Protein AF-A0A3S5ACI5-F1 (afdb_monomer_lite)

pLDDT: mean 92.3, std 7.64, range [50.41, 98.06]

Sequence (117 aa):
MSFSEINENNVYACVAYPSPKEIRSILQEMLTNDISGAYKTVEKLKYLKGIALQDIVTELHPLVLQMSIPDKIRCELLISLSDIEYRLSLGASENLQLGSLVSTFGIAKENLLENVA

Foldseek 3Di:
DDDPDDDPVRVCLVVLADDPVRLVVLLCLLLPDDLVRSLVVVVVVCVVSVYAVLNSLVSVLVVLVVDPADPVLSVQLNVLSVVLNVCVVVVHDRSVSSSSNSVSSVVSNVVRVVVVD

Secondary structure (DSSP, 8-state):
---SS--HHHHHHHHTPPPHHHHHHHHHHHHHS-HHHHHHHHHHHHHHHT--HHHHHHHHHHHHHHS---HHHHHHHHHHHHHHHHHHHTT--HHHHHHHHHHHHHHHHHHHHHTT-

Organism: NCBI:txid117903

Radius of gyration: 15.05 Å; chains: 1; bounding box: 36×30×47 Å

Structure (mmCIF, N/CA/C/O backbone):
data_AF-A0A3S5ACI5-F1
#
_entry.id   AF-A0A3S5ACI5-F1
#
loop_
_atom_site.group_PDB
_atom_site.id
_atom_site.type_symbol
_atom_site.label_atom_id
_atom_site.label_alt_id
_atom_site.label_comp_id
_atom_site.label_asym_id
_atom_site.label_entity_id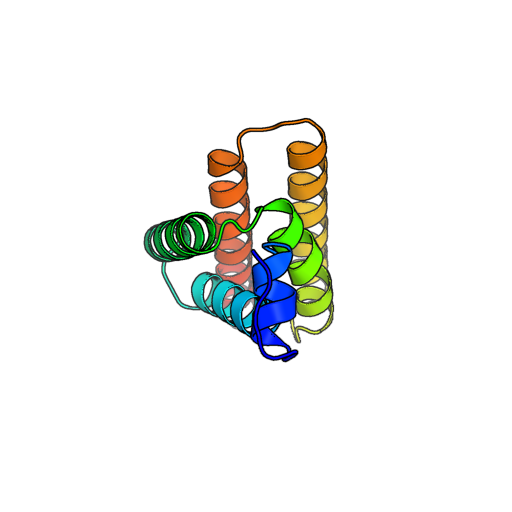
_atom_site.label_seq_id
_atom_site.pdbx_PDB_ins_code
_atom_site.Cartn_x
_atom_site.Cartn_y
_atom_site.Cartn_z
_atom_site.occupancy
_atom_site.B_iso_or_equiv
_atom_site.auth_seq_id
_atom_site.auth_comp_id
_atom_site.auth_asym_id
_atom_site.auth_atom_id
_atom_site.pdbx_PDB_model_num
ATOM 1 N N . MET A 1 1 ? 15.139 -4.913 -20.074 1.00 54.47 1 MET A N 1
ATOM 2 C CA . MET A 1 1 ? 16.562 -5.186 -19.778 1.00 54.47 1 MET A CA 1
ATOM 3 C C . MET A 1 1 ? 16.644 -6.568 -19.158 1.00 54.47 1 MET A C 1
ATOM 5 O O . MET A 1 1 ? 15.812 -6.849 -18.309 1.00 54.47 1 MET A O 1
ATOM 9 N N . SER A 1 2 ? 17.556 -7.438 -19.595 1.00 69.12 2 SER A N 1
ATOM 10 C CA . SER A 1 2 ? 17.764 -8.749 -18.962 1.00 69.12 2 SER A CA 1
ATOM 11 C C . SER A 1 2 ? 18.929 -8.663 -17.982 1.00 69.12 2 SER A C 1
ATOM 13 O O . SER A 1 2 ? 20.010 -8.216 -18.364 1.00 69.12 2 SER A O 1
ATOM 15 N N . PHE A 1 3 ? 18.723 -9.089 -16.739 1.00 78.88 3 PHE A N 1
ATOM 16 C CA . PHE A 1 3 ? 19.815 -9.258 -15.782 1.00 78.88 3 PHE A CA 1
ATOM 17 C C . PHE A 1 3 ? 20.568 -10.563 -16.066 1.00 78.88 3 PHE A C 1
ATOM 19 O O . PHE A 1 3 ? 19.964 -11.548 -16.487 1.00 78.88 3 PHE A O 1
ATOM 26 N N . SER A 1 4 ? 21.881 -10.574 -15.833 1.00 84.75 4 SER A N 1
ATOM 27 C CA . SER A 1 4 ? 22.736 -11.750 -16.069 1.00 84.75 4 SER A CA 1
ATOM 28 C C . SER A 1 4 ? 22.544 -12.857 -15.028 1.00 84.75 4 SER A C 1
ATOM 30 O O . SER A 1 4 ? 22.830 -14.017 -15.304 1.00 84.75 4 SER A O 1
ATOM 32 N N . GLU A 1 5 ? 22.058 -12.501 -13.837 1.00 89.31 5 GLU A N 1
ATOM 33 C CA . GLU A 1 5 ? 21.800 -13.425 -12.734 1.00 89.31 5 GLU A CA 1
ATOM 34 C C . GLU A 1 5 ? 20.315 -13.428 -12.369 1.00 89.31 5 GLU A C 1
ATOM 36 O O . GLU A 1 5 ? 19.691 -12.371 -12.226 1.00 89.31 5 GLU A O 1
ATOM 41 N N . ILE A 1 6 ? 19.758 -14.625 -12.174 1.00 88.00 6 ILE A N 1
ATOM 42 C CA . ILE A 1 6 ? 18.384 -14.809 -11.707 1.00 88.00 6 ILE A CA 1
ATOM 43 C C . ILE A 1 6 ? 18.406 -14.798 -10.177 1.00 88.00 6 ILE A C 1
ATOM 45 O O . ILE A 1 6 ? 18.826 -15.763 -9.543 1.00 88.00 6 ILE A O 1
ATOM 49 N N . ASN A 1 7 ? 17.956 -13.693 -9.587 1.00 90.56 7 ASN A N 1
ATOM 50 C CA . ASN A 1 7 ? 17.753 -13.552 -8.148 1.00 90.56 7 ASN A CA 1
ATOM 51 C C . ASN A 1 7 ? 16.464 -12.762 -7.866 1.00 90.56 7 ASN A C 1
ATOM 53 O O . ASN A 1 7 ? 15.933 -12.094 -8.753 1.00 90.56 7 ASN A O 1
ATOM 57 N N . GLU A 1 8 ? 15.959 -12.844 -6.634 1.00 88.62 8 GLU A N 1
ATOM 58 C CA . GLU A 1 8 ? 14.679 -12.245 -6.224 1.00 88.62 8 GLU A CA 1
ATOM 59 C C . GLU A 1 8 ? 14.594 -10.743 -6.549 1.00 88.62 8 GLU A C 1
ATOM 61 O O . GLU A 1 8 ? 13.622 -10.287 -7.148 1.00 88.62 8 GLU A O 1
ATOM 66 N N . ASN A 1 9 ? 15.644 -9.980 -6.228 1.00 87.62 9 ASN A N 1
ATOM 67 C CA . ASN A 1 9 ? 15.683 -8.535 -6.464 1.00 87.62 9 ASN A CA 1
ATOM 68 C C . ASN A 1 9 ? 15.571 -8.199 -7.958 1.00 87.62 9 ASN A C 1
ATOM 70 O O . ASN A 1 9 ? 14.850 -7.276 -8.333 1.00 87.62 9 ASN A O 1
ATOM 74 N N . ASN A 1 10 ? 16.264 -8.959 -8.808 1.00 89.81 10 ASN A N 1
ATOM 75 C CA . ASN A 1 10 ? 16.236 -8.771 -10.254 1.00 89.81 10 ASN A CA 1
ATOM 76 C C . ASN A 1 10 ? 14.866 -9.126 -10.843 1.00 89.81 10 ASN A C 1
ATOM 78 O O . ASN A 1 10 ? 14.440 -8.476 -11.796 1.00 89.81 10 ASN A O 1
ATOM 82 N N . VAL A 1 11 ? 14.163 -10.116 -10.279 1.00 90.88 11 VAL A N 1
ATOM 83 C CA . VAL A 1 11 ? 12.804 -10.482 -10.709 1.00 90.88 11 VAL A CA 1
ATOM 84 C C . VAL A 1 11 ? 11.832 -9.335 -10.437 1.00 90.88 11 VAL A C 1
ATOM 86 O O . VAL A 1 11 ? 11.198 -8.867 -11.380 1.00 90.88 11 VAL A O 1
ATOM 89 N N . TYR A 1 12 ? 11.772 -8.817 -9.206 1.00 90.56 12 TYR A N 1
ATOM 90 C CA . TYR A 1 12 ? 10.892 -7.687 -8.864 1.00 90.56 12 TYR A CA 1
ATOM 91 C C . TYR A 1 12 ? 11.237 -6.417 -9.654 1.00 90.56 12 TYR A C 1
ATOM 93 O O . TYR A 1 12 ? 10.351 -5.765 -10.207 1.00 90.56 12 TYR A O 1
ATOM 101 N N . ALA A 1 13 ? 12.530 -6.110 -9.800 1.00 88.12 13 ALA A N 1
ATOM 102 C CA . ALA A 1 13 ? 12.983 -4.960 -10.578 1.00 88.12 13 ALA A CA 1
ATOM 103 C C . ALA A 1 13 ? 12.653 -5.078 -12.078 1.00 88.12 13 ALA A C 1
ATOM 105 O O . ALA A 1 13 ? 12.389 -4.062 -12.717 1.00 88.12 13 ALA A O 1
ATOM 106 N N . CYS A 1 14 ? 12.642 -6.289 -12.653 1.00 89.50 14 CYS A N 1
ATOM 107 C CA . CYS A 1 14 ? 12.266 -6.496 -14.058 1.00 89.50 14 CYS A CA 1
ATOM 108 C C . CYS A 1 14 ? 10.821 -6.094 -14.350 1.00 89.50 14 CYS A C 1
ATOM 110 O O . CYS A 1 14 ? 10.548 -5.583 -15.434 1.00 89.50 14 CYS A O 1
ATOM 112 N N . VAL A 1 15 ? 9.910 -6.372 -13.416 1.00 89.94 15 VAL A N 1
ATOM 113 C CA . VAL A 1 15 ? 8.469 -6.125 -13.577 1.00 89.94 15 VAL A CA 1
ATOM 114 C C . VAL A 1 15 ? 8.012 -4.819 -12.925 1.00 89.94 15 VAL A C 1
ATOM 116 O O . VAL A 1 15 ? 6.825 -4.522 -12.957 1.00 89.94 15 VAL A O 1
ATOM 119 N N . ALA A 1 16 ? 8.942 -4.045 -12.352 1.00 89.88 16 ALA A N 1
ATOM 120 C CA . ALA A 1 16 ? 8.662 -2.831 -11.581 1.00 89.88 16 ALA A CA 1
ATOM 121 C C . ALA A 1 16 ? 7.633 -3.046 -10.450 1.00 89.88 16 ALA A C 1
ATOM 123 O O . ALA A 1 16 ? 6.884 -2.143 -10.087 1.00 89.88 16 ALA A O 1
ATOM 124 N N . TYR A 1 17 ? 7.622 -4.253 -9.882 1.00 93.31 17 TYR A N 1
ATOM 125 C CA . TYR A 1 17 ? 6.710 -4.650 -8.816 1.00 93.31 17 TYR A CA 1
ATOM 126 C C . TYR A 1 17 ? 7.401 -4.488 -7.457 1.00 93.31 17 TYR A C 1
ATOM 128 O O . TYR A 1 17 ? 8.602 -4.767 -7.353 1.00 93.31 17 TYR A O 1
ATOM 136 N N . PRO A 1 18 ? 6.692 -4.048 -6.407 1.00 93.81 18 PRO A N 1
ATOM 137 C CA . PRO A 1 18 ? 7.302 -3.844 -5.105 1.00 93.81 18 PRO A CA 1
ATOM 138 C C . PRO A 1 18 ? 7.735 -5.172 -4.478 1.00 93.81 18 PRO A C 1
ATOM 140 O O . PRO A 1 18 ? 6.974 -6.135 -4.409 1.00 93.81 18 PRO A O 1
ATOM 143 N N . SER A 1 19 ? 8.960 -5.218 -3.961 1.00 93.69 19 SER A N 1
ATOM 144 C CA . SER A 1 19 ? 9.421 -6.367 -3.182 1.00 93.69 19 SER A CA 1
ATOM 145 C C . SER A 1 19 ? 8.769 -6.395 -1.787 1.00 93.69 19 SER A C 1
ATOM 147 O O . SER A 1 19 ? 8.451 -5.341 -1.223 1.00 93.69 19 SER A O 1
ATOM 149 N N . PRO A 1 20 ? 8.672 -7.569 -1.132 1.00 92.75 20 PRO A N 1
ATOM 150 C CA . PRO A 1 20 ? 8.115 -7.675 0.220 1.00 92.75 20 PRO A CA 1
ATOM 151 C C . PRO A 1 20 ? 8.820 -6.781 1.253 1.00 92.75 20 PRO A C 1
ATOM 153 O O . PRO A 1 20 ? 8.208 -6.320 2.218 1.00 92.75 20 PRO A O 1
ATOM 156 N N . LYS A 1 21 ? 10.121 -6.524 1.066 1.00 92.56 21 LYS A N 1
ATOM 157 C CA . LYS A 1 21 ? 10.898 -5.616 1.923 1.00 92.56 21 LYS A CA 1
ATOM 158 C C . LYS A 1 21 ? 10.485 -4.159 1.723 1.00 92.56 21 LYS A C 1
ATOM 160 O O . LYS A 1 21 ? 10.358 -3.432 2.705 1.00 92.56 21 LYS A O 1
ATOM 165 N N . GLU A 1 22 ? 10.259 -3.743 0.479 1.00 93.12 22 GLU A N 1
ATOM 166 C CA . GLU A 1 22 ? 9.816 -2.384 0.149 1.00 93.12 22 GLU A CA 1
ATOM 167 C C . GLU A 1 22 ? 8.412 -2.114 0.693 1.00 93.12 22 GLU A C 1
ATOM 169 O O . GLU A 1 22 ? 8.213 -1.084 1.331 1.00 93.12 22 GLU A O 1
ATOM 174 N N . ILE A 1 23 ? 7.471 -3.056 0.560 1.00 95.62 23 ILE A N 1
ATOM 175 C CA . ILE A 1 23 ? 6.119 -2.902 1.125 1.00 95.62 23 ILE A CA 1
ATOM 176 C C . ILE A 1 23 ? 6.156 -2.763 2.649 1.00 95.62 23 ILE A C 1
ATOM 178 O O . ILE A 1 23 ? 5.511 -1.876 3.209 1.00 95.62 23 ILE A O 1
ATOM 182 N N . ARG A 1 24 ? 6.951 -3.590 3.341 1.00 94.12 24 ARG A N 1
ATOM 183 C CA . ARG A 1 24 ? 7.121 -3.474 4.800 1.00 94.12 24 ARG A CA 1
ATOM 184 C C . ARG A 1 24 ? 7.733 -2.134 5.195 1.00 94.12 24 ARG A C 1
ATOM 186 O O . ARG A 1 24 ? 7.292 -1.537 6.172 1.00 94.12 24 ARG A O 1
ATOM 193 N N . SER A 1 25 ? 8.709 -1.654 4.425 1.00 94.00 25 SER A N 1
ATOM 194 C CA . SER A 1 25 ? 9.306 -0.334 4.629 1.00 94.00 25 SER A CA 1
ATOM 195 C C . SER A 1 25 ? 8.284 0.787 4.441 1.00 94.00 25 SER A C 1
ATOM 197 O O . SER A 1 25 ? 8.258 1.709 5.247 1.00 94.00 25 SER A O 1
ATOM 199 N N . ILE A 1 26 ? 7.434 0.710 3.412 1.00 95.44 26 ILE A N 1
ATOM 200 C CA . ILE A 1 26 ? 6.367 1.688 3.151 1.00 95.44 26 ILE A CA 1
ATOM 201 C C . ILE A 1 26 ? 5.360 1.701 4.304 1.00 95.44 26 ILE A C 1
ATOM 203 O O . ILE A 1 26 ? 5.016 2.766 4.809 1.00 95.44 26 ILE A O 1
ATOM 207 N N . LEU A 1 27 ? 4.922 0.527 4.765 1.00 95.06 27 LEU A N 1
ATOM 208 C CA . LEU A 1 27 ? 4.021 0.419 5.912 1.00 95.06 27 LEU A CA 1
ATOM 209 C C . LEU A 1 27 ? 4.639 1.039 7.172 1.00 95.06 27 LEU A C 1
ATOM 211 O O . LEU A 1 27 ? 3.988 1.819 7.863 1.00 95.06 27 LEU A O 1
ATOM 215 N N . GLN A 1 28 ? 5.902 0.719 7.460 1.00 93.31 28 GLN A N 1
ATOM 216 C CA . GLN A 1 28 ? 6.610 1.263 8.616 1.00 93.31 28 GLN A CA 1
ATOM 217 C C . GLN A 1 28 ? 6.745 2.788 8.539 1.00 93.31 28 GLN A C 1
ATOM 219 O O . GLN A 1 28 ? 6.537 3.467 9.543 1.00 93.31 28 GLN A O 1
ATOM 224 N N . GLU A 1 29 ? 7.059 3.322 7.361 1.00 93.75 29 GLU A N 1
ATOM 225 C CA . GLU A 1 29 ? 7.166 4.757 7.108 1.00 93.75 29 GLU A CA 1
ATOM 226 C C . GLU A 1 29 ? 5.843 5.478 7.413 1.00 93.75 29 GLU A C 1
ATOM 228 O O . GLU A 1 29 ? 5.837 6.469 8.143 1.00 93.75 29 GLU A O 1
ATOM 233 N N . MET A 1 30 ? 4.716 4.934 6.934 1.00 94.19 30 MET A N 1
ATOM 234 C CA . MET A 1 30 ? 3.378 5.496 7.172 1.00 94.19 30 MET A CA 1
ATOM 235 C C . MET A 1 30 ? 2.960 5.460 8.649 1.00 94.19 30 MET A C 1
ATOM 237 O O . MET A 1 30 ? 2.230 6.339 9.102 1.00 94.19 30 MET A O 1
ATOM 241 N N . LEU A 1 31 ? 3.417 4.463 9.411 1.00 91.56 31 LEU A N 1
ATOM 242 C CA . LEU A 1 31 ? 3.106 4.342 10.839 1.00 91.56 31 LEU A CA 1
ATOM 243 C C . LEU A 1 31 ? 4.051 5.165 11.730 1.00 91.56 31 LEU A C 1
ATOM 245 O O . LEU A 1 31 ? 3.643 5.626 12.796 1.00 91.56 31 LEU A O 1
ATOM 249 N N . THR A 1 32 ? 5.301 5.367 11.311 1.00 90.88 32 THR A N 1
ATOM 250 C CA . THR A 1 32 ? 6.329 6.019 12.139 1.00 90.88 32 THR A CA 1
ATOM 251 C C . THR A 1 32 ? 6.332 7.533 11.958 1.00 90.88 32 THR A C 1
ATOM 253 O O . THR A 1 32 ? 6.326 8.267 12.946 1.00 90.88 32 THR A O 1
ATOM 256 N N . ASN A 1 33 ? 6.317 8.010 10.711 1.00 90.56 33 ASN A N 1
ATOM 257 C CA . ASN A 1 33 ? 6.511 9.425 10.407 1.00 90.56 33 ASN A CA 1
ATOM 258 C C . ASN A 1 33 ? 5.199 10.220 10.419 1.00 90.56 33 ASN A C 1
ATOM 260 O O . ASN A 1 33 ? 4.099 9.690 10.617 1.00 90.56 33 ASN A O 1
ATOM 264 N N . ASP A 1 34 ? 5.328 11.538 10.282 1.00 93.38 34 ASP A N 1
ATOM 265 C CA . ASP A 1 34 ? 4.206 12.432 10.038 1.00 93.38 34 ASP A CA 1
ATOM 266 C C . ASP A 1 34 ? 3.672 12.248 8.609 1.00 93.38 34 ASP A C 1
ATOM 268 O O . ASP A 1 34 ? 4.369 11.760 7.719 1.00 93.38 34 ASP A O 1
ATOM 272 N N . ILE A 1 35 ? 2.426 12.665 8.370 1.00 93.44 35 ILE A N 1
ATOM 273 C CA . ILE A 1 35 ? 1.747 12.464 7.079 1.00 93.44 35 ILE A CA 1
ATOM 274 C C . ILE A 1 35 ? 2.548 13.089 5.922 1.00 93.44 35 ILE A C 1
ATOM 276 O O . ILE A 1 35 ? 2.673 12.486 4.858 1.00 93.44 35 ILE A O 1
ATOM 280 N N . SER A 1 36 ? 3.130 14.277 6.125 1.00 95.19 36 SER A N 1
ATOM 281 C CA . SER A 1 36 ? 3.908 14.973 5.090 1.00 95.19 36 SER A CA 1
ATOM 282 C C . SER A 1 36 ? 5.228 14.260 4.789 1.00 95.19 36 SER A C 1
ATOM 284 O O . SER A 1 36 ? 5.585 14.090 3.619 1.00 95.19 36 SER A O 1
ATOM 286 N N . GLY A 1 37 ? 5.938 13.812 5.830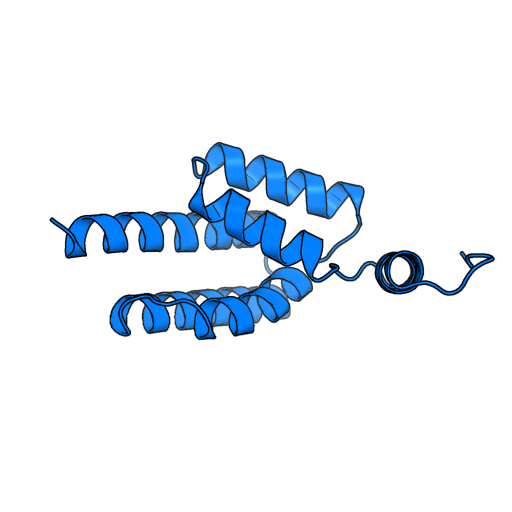 1.00 94.75 37 GLY A N 1
ATOM 287 C CA . GLY A 1 37 ? 7.148 13.004 5.698 1.00 94.75 37 GLY A CA 1
ATOM 288 C C . GLY A 1 37 ? 6.882 11.693 4.963 1.00 94.75 37 GLY A C 1
ATOM 289 O O . GLY A 1 37 ? 7.496 11.435 3.927 1.00 94.75 37 GLY A O 1
ATOM 290 N N . ALA A 1 38 ? 5.900 10.921 5.430 1.00 95.81 38 ALA A N 1
ATOM 291 C CA . ALA A 1 38 ? 5.542 9.641 4.832 1.00 95.81 38 ALA A CA 1
ATOM 292 C C . ALA A 1 38 ? 5.099 9.782 3.367 1.00 95.81 38 ALA A C 1
ATOM 294 O O . ALA A 1 38 ? 5.551 9.012 2.519 1.00 95.81 38 ALA A O 1
ATOM 295 N N . TYR A 1 39 ? 4.298 10.803 3.032 1.00 96.88 39 TYR A N 1
ATOM 296 C CA . TYR A 1 39 ? 3.912 11.086 1.646 1.00 96.88 39 TYR A CA 1
ATOM 297 C C . TYR A 1 39 ? 5.137 11.264 0.744 1.00 96.88 39 TYR A C 1
ATOM 299 O O . TYR A 1 39 ? 5.264 10.577 -0.268 1.00 96.88 39 TYR A O 1
ATOM 307 N N . LYS A 1 40 ? 6.076 12.136 1.133 1.00 96.62 40 LYS A N 1
ATOM 308 C CA . LYS A 1 40 ? 7.281 12.419 0.337 1.00 96.62 40 LYS A CA 1
ATOM 309 C C . LYS A 1 40 ? 8.174 11.192 0.192 1.00 96.62 40 LYS A C 1
ATOM 311 O O . LYS A 1 40 ? 8.734 10.968 -0.881 1.00 96.62 40 LYS A O 1
ATOM 316 N N . THR A 1 41 ? 8.322 10.400 1.253 1.00 95.25 41 THR A N 1
ATOM 317 C CA . THR A 1 41 ? 9.138 9.183 1.214 1.00 95.25 41 THR A CA 1
ATOM 318 C C . THR A 1 41 ? 8.540 8.150 0.263 1.00 95.25 41 THR A C 1
ATOM 320 O O . THR A 1 41 ? 9.256 7.623 -0.591 1.00 95.25 41 THR A O 1
ATOM 323 N N . VAL A 1 42 ? 7.232 7.890 0.358 1.00 95.56 42 VAL A N 1
ATOM 324 C CA . VAL A 1 42 ? 6.554 6.913 -0.504 1.00 95.56 42 VAL A CA 1
ATOM 325 C C . VAL A 1 42 ? 6.512 7.400 -1.955 1.00 95.56 42 VAL A C 1
ATOM 327 O O . VAL A 1 42 ? 6.824 6.628 -2.859 1.00 95.56 42 VAL A O 1
ATOM 330 N N . GLU A 1 43 ? 6.226 8.682 -2.197 1.00 96.06 43 GLU A N 1
ATOM 331 C CA . GLU A 1 43 ? 6.258 9.291 -3.535 1.00 96.06 43 GLU A CA 1
ATOM 332 C C . GLU A 1 43 ? 7.638 9.134 -4.190 1.00 96.06 43 GLU A C 1
ATOM 334 O O . GLU A 1 43 ? 7.753 8.682 -5.332 1.00 96.06 43 GLU A O 1
ATOM 339 N N . LYS A 1 44 ? 8.706 9.422 -3.436 1.00 94.88 44 LYS A N 1
ATOM 340 C CA . LYS A 1 44 ? 10.083 9.252 -3.902 1.00 94.88 44 LYS A CA 1
ATOM 341 C C . LYS A 1 44 ? 10.406 7.791 -4.213 1.00 94.88 44 LYS A C 1
ATOM 343 O O . LYS A 1 44 ? 11.042 7.523 -5.231 1.00 94.88 44 LYS A O 1
ATOM 348 N N . LEU A 1 45 ? 9.991 6.850 -3.362 1.00 92.31 45 LEU A N 1
ATOM 349 C CA . LEU A 1 45 ? 10.233 5.420 -3.574 1.00 92.31 45 LEU A CA 1
ATOM 350 C C . LEU A 1 45 ? 9.546 4.940 -4.856 1.00 92.31 45 LEU A C 1
ATOM 352 O O . LEU A 1 45 ? 10.205 4.331 -5.701 1.00 92.31 45 LEU A O 1
ATOM 356 N N . LYS A 1 46 ? 8.269 5.293 -5.043 1.00 93.12 46 LYS A N 1
ATOM 357 C CA . LYS A 1 46 ? 7.506 4.990 -6.261 1.00 93.12 46 LYS A CA 1
ATOM 358 C C . LYS A 1 46 ? 8.206 5.504 -7.511 1.00 93.12 46 LYS A C 1
ATOM 360 O O . LYS A 1 46 ? 8.422 4.738 -8.445 1.00 93.12 46 LYS A O 1
ATOM 365 N N . TYR A 1 47 ? 8.615 6.772 -7.504 1.00 92.75 47 TYR A N 1
ATOM 366 C CA . TYR A 1 47 ? 9.259 7.393 -8.659 1.00 92.75 47 TYR A CA 1
ATOM 367 C C . TYR A 1 47 ? 10.618 6.758 -8.986 1.00 92.75 47 TYR A C 1
ATOM 369 O O . TYR A 1 47 ? 10.910 6.477 -10.143 1.00 92.75 47 TYR A O 1
ATOM 377 N N . LEU A 1 48 ? 11.448 6.492 -7.971 1.00 91.50 48 LEU A N 1
ATOM 378 C CA . LEU A 1 48 ? 12.779 5.907 -8.171 1.00 91.50 48 LEU A CA 1
ATOM 379 C C . LEU A 1 48 ? 12.733 4.460 -8.669 1.00 91.50 48 LEU A C 1
ATOM 381 O O . LEU A 1 48 ? 13.651 4.028 -9.365 1.00 91.50 48 LEU A O 1
ATOM 385 N N . LYS A 1 49 ? 11.707 3.705 -8.274 1.00 89.62 49 LYS A N 1
ATOM 386 C CA . LYS A 1 49 ? 11.581 2.273 -8.572 1.00 89.62 49 LYS A CA 1
ATOM 387 C C . LYS A 1 49 ? 10.605 1.963 -9.704 1.00 89.62 49 LYS A C 1
ATOM 389 O O . LYS A 1 49 ? 10.599 0.836 -10.182 1.00 89.62 49 LYS A O 1
ATOM 394 N N . GLY A 1 50 ? 9.811 2.941 -10.136 1.00 91.88 50 GLY A N 1
ATOM 395 C CA . GLY A 1 50 ? 8.764 2.750 -11.139 1.00 91.88 50 GLY A CA 1
ATOM 396 C C . GLY A 1 50 ? 7.574 1.932 -10.634 1.00 91.88 50 GLY A C 1
ATOM 397 O O . GLY A 1 50 ? 6.897 1.310 -11.441 1.00 91.88 50 GLY A O 1
ATOM 398 N N . ILE A 1 51 ? 7.338 1.913 -9.319 1.00 94.12 51 ILE A N 1
ATOM 399 C CA . ILE A 1 51 ? 6.283 1.104 -8.697 1.00 94.12 51 ILE A CA 1
ATOM 400 C C . ILE A 1 51 ? 4.943 1.841 -8.768 1.00 94.12 51 ILE A C 1
ATOM 402 O O . ILE A 1 51 ? 4.847 3.004 -8.352 1.00 94.12 51 ILE A O 1
ATOM 406 N N . ALA A 1 52 ? 3.898 1.148 -9.223 1.00 94.12 52 ALA A N 1
ATOM 407 C CA . ALA A 1 52 ? 2.541 1.676 -9.222 1.00 94.12 52 ALA A CA 1
ATOM 408 C C . ALA A 1 52 ? 1.946 1.695 -7.805 1.00 94.12 52 ALA A C 1
ATOM 410 O O . ALA A 1 52 ? 2.167 0.801 -6.988 1.00 94.12 52 ALA A O 1
ATOM 411 N N . LEU A 1 53 ? 1.135 2.712 -7.501 1.00 96.00 53 LEU A N 1
ATOM 412 C CA . LEU A 1 53 ? 0.416 2.793 -6.226 1.00 96.00 53 LEU A CA 1
ATOM 413 C C . LEU A 1 53 ? -0.563 1.636 -6.061 1.00 96.00 53 LEU A C 1
ATOM 415 O O . LEU A 1 53 ? -0.760 1.170 -4.946 1.00 96.00 53 LEU A O 1
ATOM 419 N N . GLN A 1 54 ? -1.161 1.183 -7.162 1.00 95.94 54 GLN A N 1
ATOM 420 C CA . GLN A 1 54 ? -2.086 0.060 -7.146 1.00 95.94 54 GLN A CA 1
ATOM 421 C C . GLN A 1 54 ? -1.407 -1.204 -6.603 1.00 95.94 54 GLN A C 1
ATOM 423 O O . GLN A 1 54 ? -1.945 -1.811 -5.685 1.00 95.94 54 GLN A O 1
ATOM 428 N N . ASP A 1 55 ? -0.188 -1.512 -7.058 1.00 95.81 55 ASP A N 1
ATOM 429 C CA . ASP A 1 55 ? 0.581 -2.658 -6.555 1.00 95.81 55 ASP A CA 1
ATOM 430 C C . ASP A 1 55 ? 0.872 -2.532 -5.053 1.00 95.81 55 ASP A C 1
ATOM 432 O O . ASP A 1 55 ? 0.756 -3.498 -4.302 1.00 95.81 55 ASP A O 1
ATOM 436 N N . ILE A 1 56 ? 1.190 -1.317 -4.588 1.00 96.25 56 ILE A N 1
ATOM 437 C CA . ILE A 1 56 ? 1.394 -1.043 -3.160 1.00 96.25 56 ILE A CA 1
ATOM 438 C C . ILE A 1 56 ? 0.110 -1.310 -2.366 1.00 96.25 56 ILE A C 1
ATOM 440 O O . ILE A 1 56 ? 0.166 -1.942 -1.315 1.00 96.25 56 ILE A O 1
ATOM 444 N N . VAL A 1 57 ? -1.045 -0.842 -2.844 1.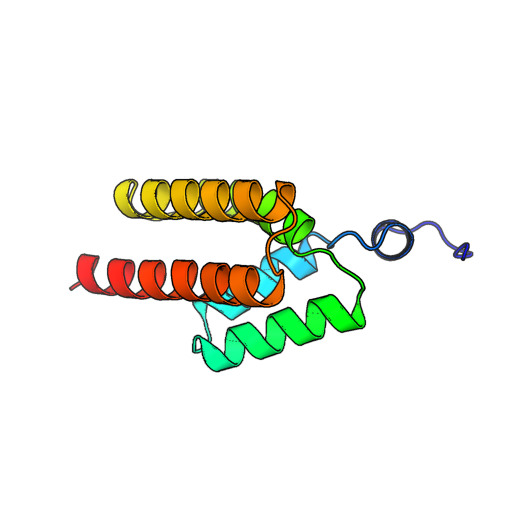00 96.50 57 VAL A N 1
ATOM 445 C CA . VAL A 1 57 ? -2.338 -1.041 -2.169 1.00 96.50 57 VAL A CA 1
ATOM 446 C C . VAL A 1 57 ? -2.696 -2.528 -2.105 1.00 96.50 57 VAL A C 1
ATOM 448 O O . VAL A 1 57 ? -3.059 -3.014 -1.030 1.00 96.50 57 VAL A O 1
ATOM 451 N N . THR A 1 58 ? -2.518 -3.262 -3.207 1.00 95.50 58 THR A N 1
ATOM 452 C CA . THR A 1 58 ? -2.764 -4.709 -3.277 1.00 95.50 58 THR A CA 1
ATOM 453 C C . THR A 1 58 ? -1.912 -5.484 -2.265 1.00 95.50 58 THR A C 1
ATOM 455 O O . THR A 1 58 ? -2.436 -6.357 -1.568 1.00 95.50 58 THR A O 1
ATOM 458 N N . GLU A 1 59 ? -0.633 -5.124 -2.118 1.00 95.94 59 GLU A N 1
ATOM 459 C CA . GLU A 1 59 ? 0.308 -5.773 -1.191 1.00 95.94 59 GLU A CA 1
ATOM 460 C C . GLU A 1 59 ? 0.199 -5.293 0.268 1.00 95.94 59 GLU A C 1
ATOM 462 O O . GLU A 1 59 ? 0.686 -5.955 1.187 1.00 95.94 59 GLU A O 1
ATOM 467 N N . LEU A 1 60 ? -0.450 -4.155 0.527 1.00 95.81 60 LEU A N 1
ATOM 468 C CA . LEU A 1 60 ? -0.695 -3.675 1.891 1.00 95.81 60 LEU A CA 1
ATOM 469 C C . LEU A 1 60 ? -1.856 -4.411 2.568 1.00 95.81 60 LEU A C 1
ATOM 471 O O . LEU A 1 60 ? -1.801 -4.639 3.779 1.00 95.81 60 LEU A O 1
ATOM 475 N N . HIS A 1 61 ? -2.891 -4.809 1.821 1.00 92.62 61 HIS A N 1
ATOM 476 C CA . HIS A 1 61 ? -4.073 -5.472 2.387 1.00 92.62 61 HIS A CA 1
ATOM 477 C C . HIS A 1 61 ? -3.745 -6.734 3.224 1.00 92.62 61 HIS A C 1
ATOM 479 O O . HIS A 1 61 ? -4.270 -6.849 4.339 1.00 92.62 61 HIS A O 1
ATOM 485 N N . PRO A 1 62 ? -2.857 -7.658 2.787 1.00 94.31 62 PRO A N 1
ATOM 486 C CA . PRO A 1 62 ? -2.522 -8.852 3.556 1.00 94.31 62 PRO A CA 1
ATOM 487 C C . PRO A 1 62 ? -1.770 -8.500 4.839 1.00 94.31 62 PRO A C 1
ATOM 489 O O . PRO A 1 62 ? -1.950 -9.160 5.862 1.00 94.31 62 PRO A O 1
ATOM 492 N N . LEU A 1 63 ? -0.948 -7.444 4.812 1.00 94.56 63 LEU A N 1
ATOM 493 C CA . LEU A 1 63 ? -0.240 -6.974 5.999 1.00 94.56 63 LEU A CA 1
ATOM 494 C C . LEU A 1 63 ? -1.210 -6.394 7.025 1.00 94.56 63 LEU A C 1
ATOM 496 O O . LEU A 1 63 ? -1.101 -6.732 8.199 1.00 94.56 63 LEU A O 1
ATOM 500 N N . VAL A 1 64 ? -2.196 -5.602 6.594 1.00 94.38 64 VAL A N 1
ATOM 501 C CA . VAL A 1 64 ? -3.245 -5.072 7.481 1.00 94.38 64 VAL A CA 1
ATOM 502 C C . VAL A 1 64 ? -4.040 -6.201 8.144 1.00 94.38 64 VAL A C 1
ATOM 504 O O . VAL A 1 64 ? -4.330 -6.128 9.339 1.00 94.38 64 VAL A O 1
ATOM 507 N N . LEU A 1 65 ? -4.342 -7.279 7.414 1.00 93.06 65 LEU A N 1
ATOM 508 C CA . LEU A 1 65 ? -5.007 -8.459 7.980 1.00 93.06 65 LEU A CA 1
ATOM 509 C C . LEU A 1 65 ? -4.159 -9.174 9.042 1.00 93.06 65 LEU A C 1
ATOM 511 O O . LEU A 1 65 ? -4.710 -9.720 9.995 1.00 93.06 65 LEU A O 1
ATOM 515 N N . GLN A 1 66 ? -2.833 -9.151 8.905 1.00 92.62 66 GLN A N 1
ATOM 516 C CA . GLN A 1 66 ? -1.898 -9.761 9.856 1.00 92.62 66 GLN A CA 1
ATOM 517 C C . GLN A 1 66 ? -1.598 -8.873 11.076 1.00 92.62 66 GLN A C 1
ATOM 519 O O . GLN A 1 66 ? -1.018 -9.350 12.052 1.00 92.62 66 GLN A O 1
ATOM 524 N N . MET A 1 67 ? -1.969 -7.589 11.050 1.00 90.19 67 MET A N 1
ATOM 525 C CA . MET A 1 67 ? -1.709 -6.666 12.154 1.00 90.19 67 MET A CA 1
ATOM 526 C C . MET A 1 67 ? -2.592 -6.960 13.377 1.00 90.19 67 MET A C 1
ATOM 528 O O . MET A 1 67 ? -3.816 -7.122 13.291 1.00 90.19 67 MET A O 1
ATOM 532 N N . SER A 1 68 ? -1.960 -6.940 14.553 1.00 90.75 68 SER A N 1
ATOM 533 C CA . SER A 1 68 ? -2.624 -7.042 15.857 1.00 90.75 68 SER A CA 1
ATOM 534 C C . SER A 1 68 ? -3.235 -5.696 16.270 1.00 90.75 68 SER A C 1
ATOM 536 O O . SER A 1 68 ? -2.731 -5.023 17.166 1.00 90.75 68 SER A O 1
ATOM 538 N N . ILE A 1 69 ? -4.309 -5.298 15.589 1.00 91.69 69 ILE A N 1
ATOM 539 C CA . ILE A 1 69 ? -5.090 -4.080 15.854 1.00 91.69 69 ILE A CA 1
ATOM 540 C C . ILE A 1 69 ? -6.556 -4.429 16.171 1.00 91.69 69 ILE A C 1
ATOM 542 O O . ILE A 1 69 ? -7.009 -5.514 15.793 1.00 91.69 69 ILE A O 1
ATOM 546 N N . PRO A 1 70 ? -7.316 -3.546 16.844 1.00 94.75 70 PRO A N 1
ATOM 547 C CA . PRO A 1 70 ? -8.742 -3.752 17.076 1.00 94.75 70 PRO A CA 1
ATOM 548 C C . PRO A 1 70 ? -9.526 -3.928 15.770 1.00 94.75 70 PRO A C 1
ATOM 550 O O . PRO A 1 70 ? -9.266 -3.236 14.782 1.00 94.75 70 PRO A O 1
ATOM 553 N N . ASP A 1 71 ? -10.532 -4.803 15.786 1.00 93.56 71 ASP A N 1
ATOM 554 C CA . ASP A 1 71 ? -11.318 -5.159 14.596 1.00 93.56 71 ASP A CA 1
ATOM 555 C C . ASP A 1 71 ? -11.977 -3.947 13.935 1.00 93.56 71 ASP A C 1
ATOM 557 O O . ASP A 1 71 ? -12.002 -3.854 12.711 1.00 93.56 71 ASP A O 1
ATOM 561 N N . LYS A 1 72 ? -12.444 -2.978 14.733 1.00 93.56 72 LYS A N 1
ATOM 562 C CA . LYS A 1 72 ? -13.044 -1.739 14.222 1.00 93.56 72 LYS A CA 1
ATOM 563 C C . LYS A 1 72 ? -12.078 -0.974 13.309 1.00 93.56 72 LYS A C 1
ATOM 565 O O . LYS A 1 72 ? -12.431 -0.651 12.180 1.00 93.56 72 LYS A O 1
ATOM 570 N N . ILE A 1 73 ? -10.846 -0.757 13.775 1.00 94.62 73 ILE A N 1
ATOM 571 C CA . ILE A 1 73 ? -9.809 -0.033 13.026 1.00 94.62 73 ILE A CA 1
ATOM 572 C C . ILE A 1 73 ? -9.374 -0.850 11.804 1.00 94.62 73 ILE A C 1
ATOM 574 O O . ILE A 1 73 ? -9.177 -0.295 10.725 1.00 94.62 73 ILE A O 1
ATOM 578 N N . ARG A 1 74 ? -9.277 -2.181 11.941 1.00 94.75 74 ARG A N 1
ATOM 579 C CA . ARG A 1 74 ? -8.975 -3.068 10.808 1.00 94.75 74 ARG A CA 1
ATOM 580 C C . ARG A 1 74 ? -10.028 -2.947 9.705 1.00 94.75 74 ARG A C 1
ATOM 582 O O . ARG A 1 74 ? -9.665 -2.809 8.542 1.00 94.75 74 ARG A O 1
ATOM 589 N N . CYS A 1 75 ? -11.312 -2.974 10.057 1.00 95.25 75 CYS A N 1
ATOM 590 C CA . CYS A 1 75 ? -12.407 -2.814 9.101 1.00 95.25 75 CYS A CA 1
ATOM 591 C C . CYS A 1 75 ? -12.358 -1.449 8.400 1.00 95.25 75 CYS A C 1
ATOM 593 O O . CYS A 1 75 ? -12.472 -1.394 7.178 1.00 95.25 75 CYS A O 1
ATOM 595 N N . GLU A 1 76 ? -12.140 -0.361 9.144 1.00 95.31 76 GLU A N 1
ATOM 596 C CA . GLU A 1 76 ? -12.020 0.995 8.584 1.00 95.31 76 GLU A CA 1
ATOM 597 C C . GLU A 1 76 ? -10.843 1.118 7.599 1.00 95.31 76 GLU A C 1
ATOM 599 O O . GLU A 1 76 ? -10.989 1.702 6.520 1.00 95.31 76 GLU A O 1
ATOM 604 N N . LEU A 1 77 ? -9.695 0.513 7.929 1.00 96.12 77 LEU A N 1
ATOM 605 C CA . LEU A 1 77 ? -8.536 0.439 7.037 1.00 96.12 77 LEU A CA 1
ATOM 606 C C . LEU A 1 77 ? -8.856 -0.328 5.752 1.00 96.12 77 LEU A C 1
ATOM 608 O O . LEU A 1 77 ? -8.553 0.159 4.666 1.00 96.12 77 LEU A O 1
ATOM 612 N N . LEU A 1 78 ? -9.481 -1.504 5.857 1.00 96.25 78 LEU A N 1
ATOM 613 C CA . LEU A 1 78 ? -9.811 -2.333 4.694 1.00 96.25 78 LEU A CA 1
ATOM 614 C C . LEU A 1 78 ? -10.793 -1.637 3.745 1.00 96.25 78 LEU A C 1
ATOM 616 O O 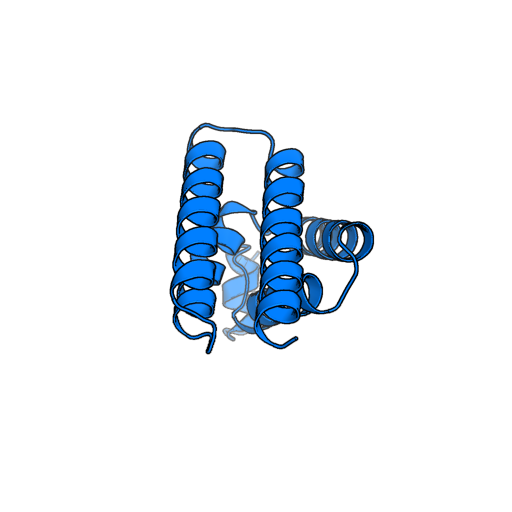. LEU A 1 78 ? -10.569 -1.654 2.538 1.00 96.25 78 LEU A O 1
ATOM 620 N N . ILE A 1 79 ? -11.826 -0.977 4.280 1.00 97.31 79 ILE A N 1
ATOM 621 C CA . ILE A 1 79 ? -12.783 -0.190 3.483 1.00 97.31 79 ILE A CA 1
ATOM 622 C C . ILE A 1 79 ? -12.065 0.962 2.767 1.00 97.31 79 ILE A C 1
ATOM 624 O O . ILE A 1 79 ? -12.276 1.206 1.579 1.00 97.31 79 ILE A O 1
ATOM 628 N N . SER A 1 80 ? -11.170 1.655 3.471 1.00 97.06 80 SER A N 1
ATOM 629 C CA . SER A 1 80 ? -10.406 2.756 2.883 1.00 97.06 80 SER A CA 1
ATOM 630 C C . SER A 1 80 ? -9.465 2.276 1.773 1.00 97.06 80 SER A C 1
ATOM 632 O O . SER A 1 80 ? -9.369 2.919 0.729 1.00 97.06 80 SER A O 1
ATOM 634 N N . LEU A 1 81 ? -8.796 1.133 1.963 1.00 97.19 81 LEU A N 1
ATOM 635 C CA . LEU A 1 81 ? -7.946 0.527 0.936 1.00 97.19 81 LEU A CA 1
ATOM 636 C C . LEU A 1 81 ? -8.761 0.102 -0.290 1.00 97.19 81 LEU A C 1
ATOM 638 O O . LEU A 1 81 ? -8.339 0.391 -1.409 1.00 97.19 81 LEU A O 1
ATOM 642 N N . SER A 1 82 ? -9.942 -0.498 -0.097 1.00 97.69 82 SER A N 1
ATOM 643 C CA . SER A 1 82 ? -10.817 -0.878 -1.213 1.00 97.69 82 SER A CA 1
ATOM 644 C C . SER A 1 82 ? -11.310 0.331 -2.008 1.00 97.69 82 SER A C 1
ATOM 646 O O . SER A 1 82 ? -11.356 0.287 -3.235 1.00 97.69 82 SER A O 1
ATOM 648 N N . ASP A 1 83 ? -11.620 1.440 -1.332 1.00 97.88 83 ASP A N 1
ATOM 649 C CA . ASP A 1 83 ? -12.031 2.683 -1.987 1.00 97.88 83 ASP A CA 1
ATOM 650 C C . ASP A 1 83 ? -10.901 3.289 -2.826 1.00 97.88 83 ASP A C 1
ATOM 652 O O . ASP A 1 83 ? -11.132 3.783 -3.933 1.00 97.88 83 ASP A O 1
ATOM 656 N N . ILE A 1 84 ? -9.672 3.261 -2.304 1.00 98.06 84 ILE A N 1
ATOM 657 C CA . ILE A 1 84 ? -8.482 3.742 -3.010 1.00 98.06 84 ILE A CA 1
ATOM 658 C C . ILE A 1 84 ? -8.217 2.876 -4.245 1.00 98.06 84 ILE A C 1
ATOM 660 O O . ILE A 1 84 ? -8.040 3.417 -5.338 1.00 98.06 84 ILE A O 1
ATOM 664 N N . GLU A 1 85 ? -8.231 1.551 -4.097 1.00 97.44 85 GLU A N 1
ATOM 665 C CA . GLU A 1 85 ? -8.038 0.606 -5.201 1.00 97.44 85 GLU A CA 1
ATOM 666 C C . GLU A 1 85 ? -9.102 0.792 -6.290 1.00 97.44 85 GLU A C 1
ATOM 668 O O . GLU A 1 85 ? -8.773 0.917 -7.472 1.00 97.44 85 GLU A O 1
ATOM 673 N N . TYR A 1 86 ? -10.371 0.920 -5.893 1.00 97.94 86 TYR A N 1
ATOM 674 C CA . TYR A 1 86 ? -11.467 1.194 -6.815 1.00 97.94 86 TYR A CA 1
ATOM 675 C C . TYR A 1 86 ? -11.243 2.499 -7.589 1.00 97.94 86 TYR A C 1
ATOM 677 O O . TYR A 1 86 ? -11.332 2.515 -8.816 1.00 97.94 86 TYR A O 1
ATOM 685 N N . ARG A 1 87 ? -10.883 3.596 -6.913 1.00 98.06 87 ARG A N 1
ATOM 686 C CA . ARG A 1 87 ? -10.620 4.887 -7.576 1.00 98.06 87 ARG A CA 1
ATOM 687 C C . ARG A 1 87 ? -9.426 4.813 -8.527 1.00 98.06 87 ARG A C 1
ATOM 689 O O . ARG A 1 87 ? -9.492 5.382 -9.616 1.00 98.06 87 ARG A O 1
ATOM 696 N N . LEU A 1 88 ? -8.357 4.113 -8.147 1.00 97.06 88 LEU A N 1
ATOM 697 C CA . LEU A 1 88 ? -7.198 3.889 -9.016 1.00 97.06 88 LEU A CA 1
ATOM 698 C C . LEU A 1 88 ? -7.584 3.103 -10.273 1.00 97.06 88 LEU A C 1
ATOM 700 O O . LEU A 1 88 ? -7.181 3.492 -11.367 1.00 97.06 88 LEU A O 1
ATOM 704 N N . SER A 1 89 ? -8.444 2.087 -10.142 1.00 96.62 89 SER A N 1
ATOM 705 C CA . SER A 1 89 ? -8.947 1.312 -11.287 1.00 96.62 89 SER A CA 1
ATOM 706 C C . SER A 1 89 ? -9.735 2.157 -12.300 1.00 96.62 89 SER A C 1
ATOM 708 O O . SER A 1 89 ? -9.770 1.834 -13.486 1.00 96.62 89 SER A O 1
ATOM 710 N N . LEU A 1 90 ? -10.323 3.273 -11.852 1.00 97.50 90 LEU A N 1
ATOM 711 C CA . LEU A 1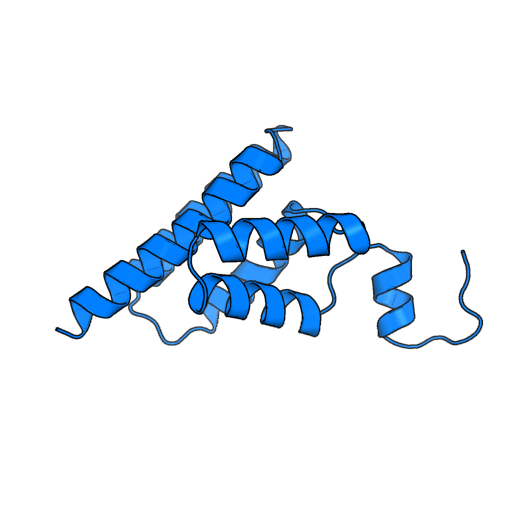 90 ? -11.053 4.230 -12.688 1.00 97.50 90 LEU A CA 1
ATOM 712 C C . LEU A 1 90 ? -10.166 5.355 -13.256 1.00 97.50 90 LEU A C 1
ATOM 714 O O . LEU A 1 90 ? -10.681 6.290 -13.868 1.00 97.50 90 LEU A O 1
ATOM 718 N N . GLY A 1 91 ? -8.846 5.297 -13.053 1.00 95.38 91 GLY A N 1
ATOM 719 C CA . GLY A 1 91 ? -7.905 6.307 -13.546 1.00 95.38 91 GLY A CA 1
ATOM 720 C C . GLY A 1 91 ? -7.850 7.584 -12.702 1.00 95.38 91 GLY A C 1
ATOM 721 O O . GLY A 1 91 ? -7.507 8.649 -13.218 1.00 95.38 91 GLY A O 1
ATOM 722 N N . ALA A 1 92 ? -8.200 7.513 -11.413 1.00 97.19 92 ALA A N 1
ATOM 723 C CA . ALA A 1 92 ? -8.050 8.653 -10.512 1.00 97.19 92 ALA A CA 1
ATOM 724 C C . ALA A 1 92 ? -6.577 9.072 -10.351 1.00 97.19 92 ALA A C 1
ATOM 726 O O . ALA A 1 92 ? -5.655 8.269 -10.478 1.00 97.19 92 ALA A O 1
ATOM 727 N N . SER A 1 93 ? -6.360 10.344 -10.002 1.00 96.88 93 SER A N 1
ATOM 728 C CA . SER A 1 93 ? -5.016 10.889 -9.788 1.00 96.88 93 SER A CA 1
ATOM 729 C C . SER A 1 93 ? -4.267 10.128 -8.698 1.00 96.88 93 SER A C 1
ATOM 731 O O . SER A 1 93 ? -4.622 10.191 -7.520 1.00 96.88 93 SER A O 1
ATOM 733 N N . GLU A 1 94 ? -3.146 9.531 -9.078 1.00 94.56 94 GLU A N 1
ATOM 734 C CA . GLU A 1 94 ? -2.324 8.718 -8.190 1.00 94.56 94 GLU A CA 1
ATOM 735 C C . GLU A 1 94 ? -1.762 9.518 -7.001 1.00 94.56 94 GLU A C 1
ATOM 737 O O . GLU A 1 94 ? -1.759 9.023 -5.880 1.00 94.56 94 GLU A O 1
ATOM 742 N N . ASN A 1 95 ? -1.387 10.786 -7.206 1.00 95.44 95 ASN A N 1
ATOM 743 C CA . ASN A 1 95 ? -0.904 11.667 -6.131 1.00 95.44 95 ASN A CA 1
ATOM 744 C C . ASN A 1 95 ? -1.981 11.943 -5.067 1.00 95.44 95 ASN A C 1
ATOM 746 O O . ASN A 1 95 ? -1.702 11.922 -3.870 1.00 95.44 95 ASN A O 1
ATOM 750 N N . LEU A 1 96 ? -3.236 12.149 -5.486 1.00 97.06 96 LEU A N 1
ATOM 751 C CA . LEU A 1 96 ? -4.350 12.339 -4.552 1.00 97.06 96 LEU A CA 1
ATOM 752 C C . LEU A 1 96 ? -4.641 11.050 -3.781 1.00 97.06 96 LEU A C 1
ATOM 754 O O . LEU A 1 96 ? -4.856 11.092 -2.572 1.00 97.06 96 LEU A O 1
ATOM 758 N N . GLN A 1 97 ? -4.607 9.902 -4.462 1.00 97.81 97 GLN A N 1
ATOM 759 C CA . GLN A 1 97 ? -4.808 8.607 -3.815 1.00 97.81 97 GLN A CA 1
ATOM 760 C C . GLN A 1 97 ? -3.652 8.239 -2.877 1.00 97.81 97 GLN A C 1
ATOM 762 O O . GLN A 1 97 ? -3.897 7.661 -1.823 1.00 97.81 97 GLN A O 1
ATOM 767 N N . LEU A 1 98 ? -2.414 8.636 -3.184 1.00 97.25 98 LEU A N 1
ATOM 768 C CA . LEU A 1 98 ? -1.278 8.491 -2.273 1.00 97.25 98 LEU A CA 1
ATOM 769 C C . LEU A 1 98 ? -1.484 9.325 -1.003 1.00 97.25 98 LEU A C 1
ATOM 771 O O . LEU A 1 98 ? -1.265 8.832 0.101 1.00 97.25 98 LEU A O 1
ATOM 775 N N . GLY A 1 99 ? -1.960 10.564 -1.149 1.00 96.94 99 GLY A N 1
ATOM 776 C CA . GLY A 1 99 ? -2.341 11.403 -0.012 1.00 96.94 99 GLY A CA 1
ATOM 777 C C . GLY A 1 99 ? -3.437 10.759 0.838 1.00 96.94 99 GLY A C 1
ATOM 778 O O . GLY A 1 99 ? -3.328 10.735 2.066 1.00 96.94 99 GLY A O 1
ATOM 779 N N . SER A 1 100 ? -4.451 10.176 0.188 1.00 97.31 100 SER A N 1
ATOM 780 C CA . SER A 1 100 ? -5.501 9.406 0.861 1.00 97.31 100 SER A CA 1
ATOM 781 C C . SER A 1 100 ? -4.913 8.223 1.628 1.00 97.31 100 SER A C 1
ATOM 783 O O . SER A 1 100 ? -5.215 8.071 2.804 1.00 97.31 100 SER A O 1
ATOM 785 N N . LEU A 1 101 ? -4.034 7.436 1.001 1.00 97.38 101 LEU A N 1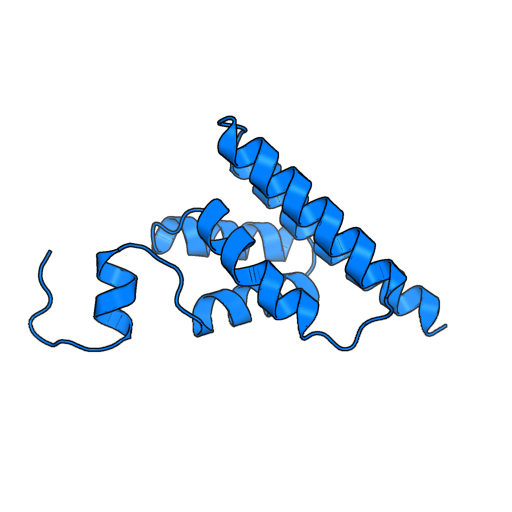
ATOM 786 C CA . LEU A 1 101 ? -3.413 6.255 1.601 1.00 97.38 101 LEU A CA 1
ATOM 787 C C . LEU A 1 101 ? -2.659 6.611 2.886 1.00 97.38 101 LEU A C 1
ATOM 789 O O . LEU A 1 101 ? -2.934 6.046 3.942 1.00 97.38 101 LEU A O 1
ATOM 793 N N . VAL A 1 102 ? -1.745 7.582 2.817 1.00 97.12 102 VAL A N 1
ATOM 794 C CA . VAL A 1 102 ? -0.944 7.991 3.980 1.00 97.12 102 VAL A CA 1
ATOM 795 C C . VAL A 1 102 ? -1.832 8.568 5.086 1.00 97.12 102 VAL A C 1
ATOM 797 O O . VAL A 1 102 ? -1.632 8.260 6.260 1.00 97.12 102 VAL A O 1
ATOM 800 N N . SER A 1 103 ? -2.849 9.355 4.726 1.00 96.12 103 SER A N 1
ATOM 801 C CA . SER A 1 103 ? -3.791 9.922 5.699 1.00 96.12 103 SER A CA 1
ATOM 802 C C . SER A 1 103 ? -4.623 8.843 6.393 1.00 96.12 103 SER A C 1
ATOM 804 O O . SER A 1 103 ? -4.801 8.910 7.605 1.00 96.12 103 SER A O 1
ATOM 806 N N . THR A 1 104 ? -5.077 7.817 5.666 1.00 96.19 104 THR A N 1
ATOM 807 C CA . THR A 1 104 ? -5.806 6.677 6.238 1.00 96.19 104 THR A CA 1
ATOM 808 C C . THR A 1 104 ? -4.982 5.976 7.325 1.00 96.19 104 THR A C 1
ATOM 810 O O . THR A 1 104 ? -5.499 5.715 8.411 1.00 96.19 104 THR A O 1
ATOM 813 N N . PHE A 1 105 ? -3.694 5.710 7.081 1.00 95.19 105 PHE A N 1
ATOM 814 C CA . PHE A 1 105 ? -2.817 5.119 8.101 1.00 95.19 105 PHE A CA 1
ATOM 815 C C . PHE A 1 105 ? -2.519 6.085 9.258 1.00 95.19 105 PHE A C 1
ATOM 817 O O . PHE A 1 105 ? -2.423 5.649 10.405 1.00 95.19 105 PHE A O 1
ATOM 824 N N . GLY A 1 106 ? -2.430 7.390 8.984 1.00 94.50 106 GLY A N 1
ATOM 825 C CA . GLY A 1 106 ? -2.312 8.428 10.011 1.00 94.50 106 GLY A CA 1
ATOM 826 C C . GLY A 1 106 ? -3.502 8.446 10.976 1.00 94.50 106 GLY A C 1
ATOM 827 O O . GLY A 1 106 ? -3.299 8.409 12.187 1.00 94.50 106 GLY A O 1
ATOM 828 N N . ILE A 1 107 ? -4.728 8.408 10.447 1.00 93.44 107 ILE A N 1
ATOM 829 C CA . ILE A 1 107 ? -5.967 8.344 11.242 1.00 93.44 107 ILE A CA 1
ATOM 830 C C . ILE A 1 107 ? -6.028 7.036 12.038 1.00 93.44 107 ILE A C 1
ATOM 832 O O . ILE A 1 107 ? -6.341 7.045 13.224 1.00 93.44 107 ILE A O 1
ATOM 836 N N . ALA A 1 108 ? -5.673 5.903 11.425 1.00 93.12 108 ALA A N 1
ATOM 837 C CA . ALA A 1 108 ? -5.647 4.622 12.130 1.00 93.12 108 ALA A CA 1
ATOM 838 C C . ALA A 1 108 ? -4.664 4.626 13.315 1.00 93.12 108 ALA A C 1
ATOM 840 O O . ALA A 1 108 ? -4.959 4.047 14.361 1.00 93.12 108 ALA A O 1
ATOM 841 N N . LYS A 1 109 ? -3.514 5.299 13.171 1.00 91.81 109 LYS A N 1
ATOM 842 C CA . LYS A 1 109 ? -2.544 5.500 14.256 1.00 91.81 109 LYS A CA 1
ATOM 843 C C . LYS A 1 109 ? -3.127 6.341 15.391 1.00 91.81 109 LYS A C 1
ATOM 845 O O . LYS A 1 109 ? -2.950 5.983 16.550 1.00 91.81 109 LYS A O 1
ATOM 850 N N . GLU A 1 110 ? -3.815 7.430 15.068 1.00 91.00 110 GLU A N 1
ATOM 851 C CA . GLU A 1 110 ? -4.462 8.299 16.057 1.00 91.00 110 GLU A CA 1
ATOM 852 C C . GLU A 1 110 ? -5.568 7.551 16.819 1.00 91.00 110 GLU A C 1
ATOM 854 O O . GLU A 1 110 ? -5.525 7.478 18.046 1.00 91.00 110 GLU A O 1
ATOM 859 N N . ASN A 1 111 ? -6.446 6.844 16.101 1.00 91.06 111 ASN A N 1
ATOM 860 C CA . ASN A 1 111 ? -7.491 6.002 16.692 1.00 91.06 111 ASN A CA 1
ATOM 861 C C . ASN A 1 111 ? -6.914 4.905 17.604 1.00 91.06 111 ASN A C 1
ATOM 863 O O . ASN A 1 111 ? -7.520 4.543 18.612 1.00 91.06 111 ASN A O 1
ATOM 867 N N . LEU A 1 112 ? -5.752 4.337 17.267 1.00 88.62 112 LEU A N 1
ATOM 868 C CA . LEU A 1 112 ? -5.080 3.354 18.122 1.00 88.62 112 LEU A CA 1
ATOM 869 C C . LEU A 1 112 ? -4.605 3.967 19.441 1.00 88.62 112 LEU A C 1
ATOM 871 O O . LEU A 1 112 ? -4.735 3.319 20.475 1.00 88.62 112 LEU A O 1
ATOM 875 N N . LEU A 1 113 ? -4.073 5.190 19.413 1.00 86.75 113 LEU A N 1
ATOM 876 C CA . LEU A 1 113 ? -3.617 5.886 20.618 1.00 86.75 113 LEU A CA 1
ATOM 877 C C . LEU A 1 113 ? -4.792 6.231 21.543 1.00 86.75 113 LEU A C 1
ATOM 879 O O . LEU A 1 113 ? -4.674 6.054 22.752 1.00 86.75 113 LEU A O 1
ATOM 883 N N . GLU A 1 114 ? -5.931 6.645 20.983 1.00 81.38 114 GLU A N 1
ATOM 884 C CA . GLU A 1 114 ? -7.144 6.952 21.755 1.00 81.38 114 GLU A CA 1
ATOM 885 C C . GLU A 1 114 ? -7.753 5.726 22.449 1.00 81.38 114 GLU A C 1
ATOM 887 O O . GLU A 1 114 ? -8.282 5.851 23.544 1.00 81.38 114 GLU A O 1
ATOM 892 N N . ASN A 1 115 ? -7.666 4.532 21.851 1.00 67.44 115 ASN A N 1
ATOM 893 C CA . ASN A 1 115 ? -8.195 3.303 22.462 1.00 67.44 115 ASN A CA 1
ATOM 894 C C . ASN A 1 115 ? -7.300 2.728 23.578 1.00 67.44 115 ASN A C 1
ATOM 896 O O . ASN A 1 115 ? -7.700 1.776 24.249 1.00 67.44 115 ASN A O 1
ATOM 900 N N . VAL A 1 116 ? -6.079 3.245 23.738 1.00 60.97 116 VAL A N 1
ATOM 901 C CA . VAL A 1 116 ? -5.121 2.821 24.776 1.00 60.97 116 VAL A CA 1
ATOM 902 C C . VAL A 1 116 ? -5.128 3.779 25.981 1.00 60.97 116 VAL A C 1
ATOM 904 O O . VAL A 1 116 ? -4.642 3.399 27.048 1.00 60.97 116 VAL A O 1
ATOM 907 N N . ALA A 1 117 ? -5.675 4.990 25.819 1.00 50.41 117 ALA A N 1
ATOM 908 C CA . ALA A 1 117 ? -5.856 5.992 26.873 1.00 50.41 117 ALA A CA 1
ATOM 909 C C . ALA A 1 117 ? -7.145 5.758 27.679 1.00 50.41 117 ALA A C 1
ATOM 911 O O . ALA A 1 117 ? -7.110 6.024 28.902 1.00 50.41 117 ALA A O 1
#

InterPro domains:
  IPR008921 DNA polymerase III, clamp loader complex, gamma/delta/delta subunit, C-terminal [SSF48019] (18-109)
  IPR013748 Replication factor C, C-terminal [PF08542] (18-103)